Protein AF-K2BLC8-F1 (afdb_monomer_lite)

Structure (mmCIF, N/CA/C/O backbone):
data_AF-K2BLC8-F1
#
_entry.id   AF-K2BLC8-F1
#
loop_
_atom_site.group_PDB
_atom_site.id
_atom_site.type_symbol
_atom_site.label_atom_id
_atom_site.label_alt_id
_atom_site.label_comp_id
_atom_site.label_asym_id
_atom_site.label_entity_id
_atom_site.label_seq_id
_atom_site.pdbx_PDB_ins_code
_atom_site.Cartn_x
_atom_site.Cartn_y
_atom_site.Cartn_z
_atom_site.occupancy
_atom_site.B_iso_or_equiv
_atom_site.auth_seq_id
_atom_site.auth_comp_id
_atom_site.auth_asym_id
_atom_site.auth_atom_id
_atom_site.pdbx_PDB_model_num
ATOM 1 N N . MET A 1 1 ? -32.288 -8.457 49.118 1.00 50.56 1 MET A N 1
ATOM 2 C CA . MET A 1 1 ? -31.102 -7.700 48.642 1.00 50.56 1 MET A CA 1
ATOM 3 C C . MET A 1 1 ? -30.367 -8.366 47.473 1.00 50.56 1 MET A C 1
ATOM 5 O O . MET A 1 1 ? -30.021 -7.652 46.544 1.00 50.56 1 MET A O 1
ATOM 9 N N . ALA A 1 2 ? -30.181 -9.694 47.441 1.00 51.19 2 ALA A N 1
ATOM 10 C CA . ALA A 1 2 ? -29.436 -10.373 46.364 1.00 51.19 2 ALA A CA 1
ATOM 11 C C . ALA A 1 2 ? -30.032 -10.215 44.942 1.00 51.19 2 ALA A C 1
ATOM 13 O O . ALA A 1 2 ? -29.288 -10.043 43.982 1.00 51.19 2 ALA A O 1
ATOM 14 N N . VAL A 1 3 ? -31.364 -10.201 44.799 1.00 51.59 3 VAL A N 1
ATOM 15 C CA . VAL A 1 3 ? -32.044 -10.109 43.487 1.00 51.59 3 VAL A CA 1
ATOM 16 C C . VAL A 1 3 ? -31.802 -8.761 42.790 1.00 51.59 3 VAL A C 1
ATOM 18 O O . VAL A 1 3 ? -31.599 -8.720 41.580 1.00 51.59 3 VAL A O 1
ATOM 21 N N . ILE A 1 4 ? -31.747 -7.665 43.553 1.00 53.56 4 ILE A N 1
ATOM 22 C CA . ILE A 1 4 ? -31.556 -6.300 43.027 1.00 53.56 4 ILE A CA 1
ATOM 23 C C . ILE A 1 4 ? -30.129 -6.125 42.482 1.00 53.56 4 ILE A C 1
ATOM 25 O O . ILE A 1 4 ? -29.936 -5.552 41.412 1.00 53.56 4 ILE A O 1
ATOM 29 N N . ILE A 1 5 ? -29.135 -6.697 43.170 1.00 57.09 5 ILE A N 1
ATOM 30 C CA . ILE A 1 5 ? -27.721 -6.657 42.763 1.00 57.09 5 ILE A CA 1
ATOM 31 C C . ILE A 1 5 ? -27.512 -7.425 41.451 1.00 57.09 5 ILE A C 1
ATOM 33 O O . ILE A 1 5 ? -26.817 -6.942 40.559 1.00 57.09 5 ILE A O 1
ATOM 37 N N . VAL A 1 6 ? -28.149 -8.593 41.297 1.00 56.72 6 VAL A N 1
ATOM 38 C CA . VAL A 1 6 ? -28.083 -9.391 40.060 1.00 56.72 6 VAL A CA 1
ATOM 39 C C . VAL A 1 6 ? -28.728 -8.646 38.886 1.00 56.72 6 VAL A C 1
ATOM 41 O O . VAL A 1 6 ? -28.171 -8.632 37.788 1.00 56.72 6 VAL A O 1
ATOM 44 N N . PHE A 1 7 ? -29.859 -7.974 39.121 1.00 53.34 7 PHE A N 1
ATOM 45 C CA . PHE A 1 7 ? -30.555 -7.198 38.093 1.00 53.34 7 PHE A CA 1
ATOM 46 C C . PHE A 1 7 ? -29.733 -5.986 37.621 1.00 53.34 7 PHE A C 1
ATOM 48 O O . PHE A 1 7 ? -29.580 -5.775 36.419 1.00 53.34 7 PHE A O 1
ATOM 55 N N . MET A 1 8 ? -29.117 -5.239 38.547 1.00 56.62 8 MET A N 1
ATOM 56 C CA . MET A 1 8 ? -28.229 -4.117 38.205 1.00 56.62 8 MET A CA 1
ATOM 57 C C . MET A 1 8 ? -26.997 -4.575 37.416 1.00 56.62 8 MET A C 1
ATOM 59 O O . MET A 1 8 ? -26.631 -3.944 36.426 1.00 56.62 8 MET A O 1
ATOM 63 N N . LYS A 1 9 ? -26.387 -5.705 37.794 1.00 57.00 9 LYS A N 1
ATOM 64 C CA . LYS A 1 9 ? -25.204 -6.250 37.107 1.00 57.00 9 LYS A CA 1
ATOM 65 C C . LYS A 1 9 ? -25.511 -6.689 35.669 1.00 57.00 9 LYS A C 1
ATOM 67 O O . LYS A 1 9 ? -24.693 -6.484 34.775 1.00 57.00 9 LYS A O 1
ATOM 72 N N . LYS A 1 10 ? -26.706 -7.245 35.432 1.00 62.06 10 LYS A N 1
ATOM 73 C CA . LYS A 1 10 ? -27.176 -7.645 34.095 1.00 62.06 10 LYS A CA 1
ATOM 74 C C . LYS A 1 10 ? -27.385 -6.436 33.176 1.00 62.06 10 LYS A C 1
ATOM 76 O O . LYS A 1 10 ? -26.993 -6.483 32.013 1.00 62.06 10 LYS A O 1
ATOM 81 N N . ASN A 1 11 ? -27.927 -5.346 33.717 1.00 66.12 11 ASN A N 1
ATOM 82 C CA . ASN A 1 11 ? -28.142 -4.108 32.967 1.00 66.12 11 ASN A CA 1
ATOM 83 C C . ASN A 1 11 ? -26.820 -3.403 32.634 1.00 66.12 11 ASN A C 1
ATOM 85 O O . ASN A 1 11 ? -26.654 -2.924 31.518 1.00 66.12 11 ASN A O 1
ATOM 89 N N . ILE A 1 12 ? -25.850 -3.408 33.556 1.00 73.44 12 ILE A N 1
ATOM 90 C CA . ILE A 1 12 ? -24.508 -2.855 33.309 1.00 73.44 12 ILE A CA 1
ATOM 91 C C . ILE A 1 12 ? -23.800 -3.618 32.180 1.00 73.44 12 ILE A C 1
ATOM 93 O O . ILE A 1 12 ? -23.271 -2.993 31.264 1.00 73.44 12 ILE A O 1
ATOM 97 N N . ASN A 1 13 ? -23.849 -4.954 32.188 1.00 72.44 13 ASN A N 1
ATOM 98 C CA . ASN A 1 13 ? -23.260 -5.751 31.107 1.00 72.44 13 ASN A CA 1
ATOM 99 C C . ASN A 1 13 ? -23.923 -5.472 29.752 1.00 72.44 13 ASN A C 1
ATOM 101 O O . ASN A 1 13 ? -23.222 -5.335 28.755 1.00 72.44 13 ASN A O 1
ATOM 105 N N . ALA A 1 14 ? -25.253 -5.341 29.708 1.00 74.31 14 ALA A N 1
ATOM 106 C CA . ALA A 1 14 ? -25.961 -5.016 28.472 1.00 74.31 14 ALA A CA 1
ATOM 107 C C . ALA A 1 14 ? -25.546 -3.643 27.913 1.00 74.31 14 ALA A C 1
ATOM 109 O O . ALA A 1 14 ? -25.296 -3.521 26.716 1.00 74.31 14 ALA A O 1
ATOM 110 N N . VAL A 1 15 ? -25.398 -2.632 28.777 1.00 78.12 15 VAL A N 1
ATOM 111 C CA . VAL A 1 15 ? -24.944 -1.289 28.377 1.00 78.12 15 VAL A CA 1
ATOM 112 C C . VAL A 1 15 ? -23.512 -1.322 27.839 1.00 78.12 15 VAL A C 1
ATOM 114 O O . VAL A 1 15 ? -23.245 -0.716 26.805 1.00 78.12 15 VAL A O 1
ATOM 117 N N . ILE A 1 16 ? -22.606 -2.072 28.475 1.00 79.31 16 ILE A N 1
ATOM 118 C CA . ILE A 1 16 ? -21.221 -2.230 27.999 1.00 79.31 16 ILE A CA 1
ATOM 119 C C . ILE A 1 16 ? -21.191 -2.917 26.630 1.00 79.31 16 ILE A C 1
ATOM 121 O O . ILE A 1 16 ? -20.479 -2.459 25.739 1.00 79.31 16 ILE A O 1
ATOM 125 N N . CYS A 1 17 ? -21.986 -3.971 26.426 1.00 77.62 17 CYS A N 1
ATOM 126 C CA . CYS A 1 17 ? -22.070 -4.650 25.133 1.00 77.62 17 CYS A CA 1
ATOM 127 C C . CYS A 1 17 ? -22.584 -3.718 24.027 1.00 77.62 17 CYS A C 1
ATOM 129 O O . CYS A 1 17 ? -22.014 -3.697 22.940 1.00 77.62 17 CYS A O 1
ATOM 131 N N . VAL A 1 18 ? -23.620 -2.920 24.301 1.00 76.25 18 VAL A N 1
ATOM 132 C CA . VAL A 1 18 ? -24.163 -1.953 23.332 1.00 76.25 18 VAL A CA 1
ATOM 133 C C . VAL A 1 18 ? -23.142 -0.861 23.010 1.00 76.25 18 VAL A C 1
ATOM 135 O O . VAL A 1 18 ? -22.945 -0.534 21.841 1.00 76.25 18 VAL A O 1
ATOM 138 N N . LEU A 1 19 ? -22.436 -0.344 24.020 1.00 77.94 19 LEU A N 1
ATOM 139 C CA . LEU A 1 19 ? -21.371 0.642 23.827 1.00 77.94 19 LEU A CA 1
ATOM 140 C C . LEU A 1 19 ? -20.230 0.072 22.969 1.00 77.94 19 LEU A C 1
ATOM 142 O O . LEU A 1 19 ? -19.727 0.745 22.074 1.00 77.94 19 LEU A O 1
ATOM 146 N N . PHE A 1 20 ? -19.859 -1.189 23.198 1.00 74.00 20 PHE A N 1
ATOM 147 C CA . PHE A 1 20 ? -18.826 -1.879 22.429 1.00 74.00 20 PHE A CA 1
ATOM 148 C C . PHE A 1 20 ? -19.239 -2.085 20.963 1.00 74.00 20 PHE A C 1
ATOM 150 O O . PHE A 1 20 ? -18.451 -1.823 20.058 1.00 74.00 20 PHE A O 1
ATOM 157 N N . PHE A 1 21 ? -20.494 -2.468 20.708 1.00 72.25 21 PHE A N 1
ATOM 158 C CA . PHE A 1 21 ? -21.033 -2.583 19.348 1.00 72.25 21 PHE A CA 1
ATOM 159 C C . PHE A 1 21 ? -21.059 -1.242 18.601 1.00 72.25 21 PHE A C 1
ATOM 161 O O . PHE A 1 21 ? -20.725 -1.199 17.417 1.00 72.25 21 PHE A O 1
ATOM 168 N N . LEU A 1 22 ? -21.397 -0.147 19.289 1.00 65.94 22 LEU A N 1
ATOM 169 C CA . LEU A 1 22 ? -21.373 1.202 18.713 1.00 65.94 22 LEU A CA 1
ATOM 170 C C . LEU A 1 22 ? -19.952 1.644 18.332 1.00 65.94 22 LEU A C 1
ATOM 172 O O . LEU A 1 22 ? -19.756 2.231 17.268 1.00 65.94 22 LEU A O 1
ATOM 176 N N . LEU A 1 23 ? -18.951 1.316 19.155 1.00 65.75 23 LEU A N 1
ATOM 177 C CA . LEU A 1 23 ? -17.544 1.605 18.853 1.00 65.75 23 LEU A CA 1
ATOM 178 C C . LEU A 1 23 ? -17.037 0.818 17.634 1.00 65.75 23 LEU A C 1
ATOM 180 O O . LEU A 1 23 ? -16.306 1.370 16.813 1.00 65.75 23 LEU A O 1
ATOM 184 N N . ILE A 1 24 ? -17.457 -0.441 17.472 1.00 64.00 24 ILE A N 1
ATOM 185 C CA . ILE A 1 24 ? -17.098 -1.251 16.298 1.00 64.00 24 ILE A CA 1
ATOM 186 C C . ILE A 1 24 ? -17.731 -0.677 15.025 1.00 64.00 24 ILE A C 1
ATOM 188 O O . ILE A 1 24 ? -17.046 -0.543 14.012 1.00 64.00 24 ILE A O 1
ATOM 192 N N . GLN A 1 25 ? -19.011 -0.292 15.061 1.00 59.44 25 GLN A N 1
ATOM 193 C CA . GLN A 1 25 ? -19.678 0.292 13.891 1.00 59.44 25 GLN A CA 1
ATOM 194 C C . GLN A 1 25 ? -19.035 1.612 13.448 1.00 59.44 25 GLN A C 1
ATOM 196 O O . GLN A 1 25 ? -18.875 1.829 12.248 1.00 59.44 25 GLN A O 1
ATOM 201 N N . ALA A 1 26 ? -18.606 2.455 14.392 1.00 58.06 26 ALA 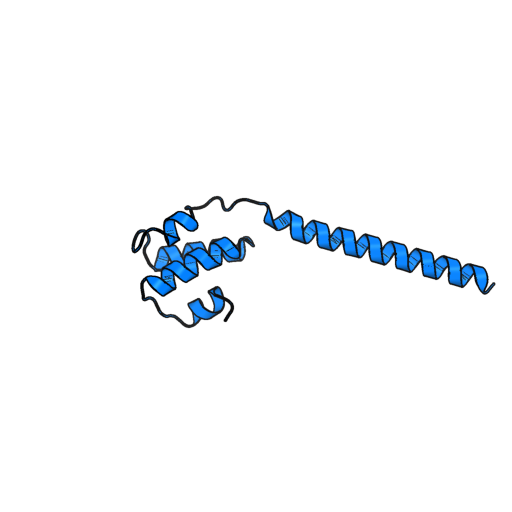A N 1
ATOM 202 C CA . ALA A 1 26 ? -17.876 3.683 14.080 1.00 58.06 26 ALA A CA 1
ATOM 203 C C . ALA A 1 26 ? -16.525 3.406 13.390 1.00 58.06 26 ALA A C 1
ATOM 205 O O . ALA A 1 26 ? -16.142 4.137 12.478 1.00 58.06 26 ALA A O 1
ATOM 206 N N . GLY A 1 27 ? -15.831 2.327 13.773 1.00 57.00 27 GLY A N 1
ATOM 207 C CA . GLY A 1 27 ? -14.584 1.904 13.128 1.00 57.00 27 GLY A CA 1
ATOM 208 C C . GLY A 1 27 ? -14.773 1.404 11.692 1.00 57.00 27 GLY A C 1
ATOM 209 O O . GLY A 1 27 ? -13.946 1.695 10.832 1.00 57.00 27 GLY A O 1
ATOM 210 N N . VAL A 1 28 ? -15.876 0.705 11.408 1.00 55.28 28 VAL A N 1
ATOM 211 C CA . VAL A 1 28 ? -16.179 0.196 10.056 1.00 55.28 28 VAL A CA 1
ATOM 212 C C . VAL A 1 28 ? -16.629 1.324 9.119 1.00 55.28 28 VAL A C 1
ATOM 214 O O . VAL A 1 28 ? -16.243 1.349 7.953 1.00 55.28 28 VAL A O 1
ATOM 217 N N . PHE A 1 29 ? -17.394 2.301 9.616 1.00 50.44 29 PHE A N 1
ATOM 218 C CA . PHE A 1 29 ? -17.885 3.413 8.789 1.00 50.44 29 PHE A CA 1
ATOM 219 C C . PHE A 1 29 ? -16.790 4.411 8.379 1.00 50.44 29 PHE A C 1
ATOM 221 O O . PHE A 1 29 ? -16.925 5.091 7.367 1.00 50.44 29 PHE A O 1
ATOM 228 N N . ALA A 1 30 ? -15.676 4.483 9.114 1.00 51.19 30 ALA A N 1
ATOM 229 C CA . ALA A 1 30 ? -14.543 5.334 8.749 1.00 51.19 30 ALA A CA 1
ATOM 230 C C . ALA A 1 30 ? -13.822 4.878 7.461 1.00 51.19 30 ALA A C 1
ATOM 232 O O . ALA A 1 30 ? -13.060 5.652 6.887 1.00 51.19 30 ALA A O 1
ATOM 233 N N . GLN A 1 31 ? -14.078 3.655 6.978 1.00 52.59 31 GLN A N 1
ATOM 234 C CA . GLN A 1 31 ? -13.460 3.115 5.761 1.00 52.59 31 GLN A CA 1
ATOM 235 C C . GLN A 1 31 ? -14.204 3.477 4.467 1.00 52.59 31 GLN A C 1
ATOM 237 O O . GLN A 1 31 ? -13.749 3.113 3.389 1.00 52.59 31 GLN A O 1
ATOM 242 N N . THR A 1 32 ? -15.343 4.177 4.535 1.00 53.38 32 THR A N 1
ATOM 243 C CA . THR A 1 32 ? -16.147 4.499 3.339 1.00 53.38 32 THR A CA 1
ATOM 244 C C . THR A 1 32 ? -15.806 5.849 2.707 1.00 53.38 32 THR A C 1
ATOM 246 O O . THR A 1 32 ? -16.483 6.272 1.769 1.00 53.38 32 THR A O 1
ATOM 249 N N . GLY A 1 33 ? -14.789 6.557 3.208 1.00 56.66 33 GLY A N 1
ATOM 250 C CA . GLY A 1 33 ? -14.186 7.647 2.445 1.00 56.66 33 GLY A CA 1
ATOM 251 C C . GLY A 1 33 ? -13.548 7.056 1.189 1.00 56.66 33 GLY A C 1
ATOM 252 O O . GLY A 1 33 ? -12.826 6.077 1.265 1.00 56.66 33 GLY A O 1
ATOM 253 N N . GLY A 1 34 ? -13.854 7.564 0.003 1.00 65.12 34 GLY A N 1
ATOM 254 C CA . GLY A 1 34 ? -13.115 7.139 -1.184 1.00 65.12 34 GLY A CA 1
ATOM 255 C C . GLY A 1 34 ? -11.713 7.744 -1.157 1.00 65.12 34 GLY A C 1
ATOM 256 O O . GLY A 1 34 ? -11.548 8.911 -0.791 1.00 65.12 34 GLY A O 1
ATOM 257 N N . TRP A 1 35 ? -10.701 6.994 -1.591 1.00 77.50 35 TRP A N 1
ATOM 258 C CA . TRP A 1 35 ? -9.411 7.58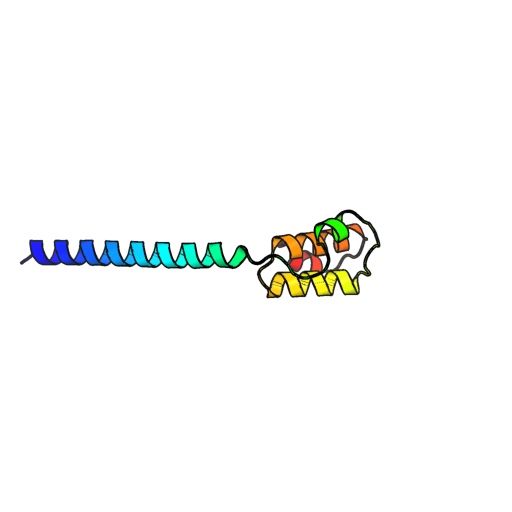6 -1.941 1.00 77.50 35 TRP A CA 1
ATOM 259 C C . TRP A 1 35 ? -9.608 8.696 -2.991 1.00 77.50 35 TRP A C 1
ATOM 261 O O . TRP A 1 35 ? -10.176 8.464 -4.055 1.00 77.50 35 TRP A O 1
ATOM 271 N N . SER A 1 36 ? -9.144 9.910 -2.682 1.00 73.56 36 SER A N 1
ATOM 272 C CA . SER A 1 36 ? -9.303 11.108 -3.533 1.00 73.56 36 SER A CA 1
ATOM 273 C C . SER A 1 36 ? -8.137 11.314 -4.520 1.00 73.56 36 SER A C 1
ATOM 275 O O . SER A 1 36 ? -8.152 12.222 -5.349 1.00 73.56 36 SER A O 1
ATOM 277 N N . GLY A 1 37 ? -7.086 10.494 -4.422 1.00 73.94 37 GLY A N 1
ATOM 278 C CA . GLY A 1 37 ? -5.904 10.586 -5.278 1.00 73.94 37 GLY A CA 1
ATOM 279 C C . GLY A 1 37 ? -6.028 9.802 -6.595 1.00 73.94 37 GLY A C 1
ATOM 280 O O . GLY A 1 37 ? -7.113 9.350 -6.962 1.00 73.94 37 GLY A O 1
ATOM 281 N N . PRO A 1 38 ? -4.905 9.598 -7.312 1.00 79.44 38 PRO A N 1
ATOM 282 C CA . PRO A 1 38 ? -4.864 8.819 -8.551 1.00 79.44 38 PRO A CA 1
ATOM 283 C C . PRO A 1 38 ? -5.454 7.421 -8.367 1.00 79.44 38 PRO A C 1
ATOM 285 O O . PRO A 1 38 ? -5.273 6.823 -7.308 1.00 79.44 38 PRO A O 1
ATOM 288 N N . SER A 1 39 ? -6.134 6.895 -9.387 1.00 87.31 39 SER A N 1
ATOM 289 C CA . SER A 1 39 ? -6.814 5.598 -9.307 1.00 87.31 39 SER A CA 1
ATOM 290 C C . SER A 1 39 ? -5.820 4.471 -8.967 1.00 87.31 39 SER A C 1
ATOM 292 O O . SER A 1 39 ? -4.951 4.159 -9.785 1.00 87.31 39 SER A O 1
ATOM 294 N N . PRO A 1 40 ? -5.946 3.809 -7.798 1.00 86.06 40 PRO A N 1
ATOM 295 C CA . PRO A 1 40 ? -5.058 2.713 -7.400 1.00 86.06 40 PRO A CA 1
ATOM 296 C C . PRO A 1 40 ? -5.165 1.518 -8.342 1.00 86.06 40 PRO A C 1
ATOM 298 O O . PRO A 1 40 ? -4.180 0.837 -8.622 1.00 86.06 40 PRO A O 1
ATOM 301 N N . LYS A 1 41 ? -6.368 1.295 -8.879 1.00 88.31 41 LYS A N 1
ATOM 302 C CA . LYS A 1 41 ? -6.635 0.243 -9.856 1.00 88.31 41 LYS A CA 1
ATOM 303 C C . LYS A 1 41 ? -5.952 0.534 -11.190 1.00 88.31 41 LYS A C 1
ATOM 305 O O . LYS A 1 41 ? -5.302 -0.342 -11.743 1.00 88.31 41 LYS A O 1
ATOM 310 N N . GLU A 1 42 ? -6.030 1.773 -11.671 1.00 88.31 42 GLU A N 1
ATOM 311 C CA . GLU A 1 42 ? -5.337 2.172 -12.899 1.00 88.31 42 GLU A CA 1
ATOM 312 C C . GLU A 1 42 ? -3.818 2.090 -12.742 1.00 88.31 42 GLU A C 1
ATOM 314 O O . GLU A 1 42 ? -3.133 1.586 -13.632 1.00 88.31 42 GLU A O 1
ATOM 319 N N . ALA A 1 43 ? -3.307 2.544 -11.594 1.00 85.44 43 ALA A N 1
ATOM 320 C CA . ALA A 1 43 ? -1.898 2.436 -11.261 1.00 85.44 43 ALA A CA 1
ATOM 321 C C . ALA A 1 43 ? -1.441 0.976 -11.241 1.00 85.44 43 ALA A C 1
ATOM 323 O O . ALA A 1 43 ? -0.335 0.704 -11.677 1.00 85.44 43 ALA A O 1
ATOM 324 N N . PHE A 1 44 ? -2.269 0.038 -10.777 1.00 88.00 44 PHE A N 1
ATOM 325 C CA . PHE A 1 44 ? -1.953 -1.389 -10.793 1.00 88.00 44 PHE A CA 1
ATOM 326 C C . PHE A 1 44 ? -1.992 -1.995 -12.206 1.00 88.00 44 PHE A C 1
ATOM 328 O O . PHE A 1 44 ? -1.029 -2.653 -12.619 1.00 88.00 44 PHE A O 1
ATOM 335 N N . ASP A 1 45 ? -3.075 -1.734 -12.944 1.00 87.88 45 ASP A N 1
ATOM 336 C CA . ASP A 1 45 ? -3.351 -2.307 -14.266 1.00 87.88 45 ASP A CA 1
ATOM 337 C C . ASP A 1 45 ? -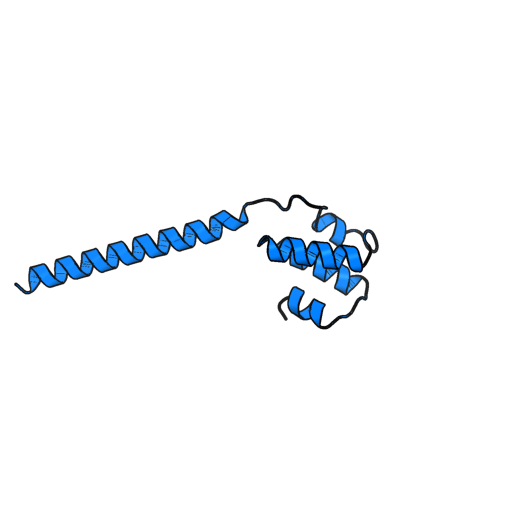2.332 -1.852 -15.325 1.00 87.88 45 ASP A C 1
ATOM 339 O O . ASP A 1 45 ? -1.996 -2.612 -16.236 1.00 87.88 45 ASP A O 1
ATOM 343 N N . LYS A 1 46 ? -1.819 -0.619 -15.217 1.00 86.12 46 LYS A N 1
ATOM 344 C CA . LYS A 1 46 ? -0.875 -0.047 -16.184 1.00 86.12 46 LYS A CA 1
ATOM 345 C C . LYS A 1 46 ? 0.566 -0.105 -15.663 1.00 86.12 46 LYS A C 1
ATOM 347 O O . LYS A 1 46 ? 0.936 0.681 -14.788 1.00 86.12 46 LYS A O 1
ATOM 352 N N . PRO A 1 47 ? 1.423 -0.980 -16.220 1.00 82.12 47 PRO A N 1
ATOM 353 C CA . PRO A 1 47 ? 2.827 -1.026 -15.837 1.00 82.12 47 PRO A CA 1
ATOM 354 C C . PRO A 1 47 ? 3.563 0.266 -16.189 1.00 82.12 47 PRO A C 1
ATOM 356 O O . PRO A 1 47 ? 3.308 0.851 -17.239 1.00 82.12 47 PRO A O 1
ATOM 359 N N . ASN A 1 48 ? 4.497 0.689 -15.330 1.00 81.56 48 ASN A N 1
ATOM 360 C CA . ASN A 1 48 ? 5.323 1.890 -15.518 1.00 81.56 48 ASN A CA 1
ATOM 361 C C . ASN A 1 48 ? 4.550 3.209 -15.733 1.00 81.56 48 ASN A C 1
ATOM 363 O O . ASN A 1 48 ? 5.128 4.177 -16.224 1.00 81.56 48 ASN A O 1
ATOM 367 N N . LEU A 1 49 ? 3.260 3.277 -15.376 1.00 87.50 49 LEU A N 1
ATOM 368 C CA . LEU A 1 49 ? 2.479 4.518 -15.466 1.00 87.50 49 LEU A CA 1
ATOM 369 C C . LEU A 1 49 ? 3.010 5.595 -14.511 1.00 87.50 49 LEU A C 1
ATOM 371 O O . LEU A 1 49 ? 3.032 6.778 -14.840 1.00 87.50 49 LEU A O 1
ATOM 375 N N . HIS A 1 50 ? 3.429 5.161 -13.326 1.00 87.75 50 HIS A N 1
ATOM 376 C CA . HIS A 1 50 ? 3.968 6.005 -12.273 1.00 87.75 50 HIS A CA 1
ATOM 377 C C . HIS A 1 50 ? 5.378 5.556 -11.927 1.00 87.75 50 HIS A C 1
ATOM 379 O O . HIS A 1 50 ? 5.708 4.370 -11.974 1.00 87.75 50 HIS A O 1
ATOM 385 N N . THR A 1 51 ? 6.214 6.507 -11.531 1.00 89.31 51 THR A N 1
ATOM 386 C CA . THR A 1 51 ? 7.548 6.188 -11.035 1.00 89.31 51 THR A CA 1
ATOM 387 C C . THR A 1 51 ? 7.463 5.479 -9.685 1.00 89.31 51 THR A C 1
ATOM 389 O O . THR A 1 51 ? 6.532 5.670 -8.900 1.00 89.31 51 THR A O 1
ATOM 392 N N . ALA A 1 52 ? 8.499 4.712 -9.346 1.00 86.88 52 ALA A N 1
ATOM 393 C CA . ALA A 1 52 ? 8.574 4.031 -8.058 1.00 86.88 52 ALA A CA 1
ATOM 394 C C . ALA A 1 52 ? 8.423 4.972 -6.848 1.00 86.88 52 ALA A C 1
ATOM 396 O O . ALA A 1 52 ? 7.803 4.621 -5.844 1.00 86.88 52 ALA A O 1
ATOM 397 N N . LYS A 1 53 ? 8.972 6.189 -6.954 1.00 88.75 53 LYS A N 1
ATOM 398 C CA . LYS A 1 53 ? 8.863 7.224 -5.921 1.00 88.75 53 LYS A CA 1
ATOM 399 C C . LYS A 1 53 ? 7.415 7.680 -5.738 1.00 88.75 53 LYS A C 1
ATOM 401 O O . LYS A 1 53 ? 6.979 7.878 -4.606 1.00 88.75 53 LYS A O 1
ATOM 406 N N . GLU A 1 54 ? 6.676 7.840 -6.831 1.00 89.75 54 GLU A N 1
ATOM 407 C CA . GLU A 1 54 ? 5.264 8.223 -6.794 1.00 89.75 54 GLU A CA 1
ATOM 408 C C . GLU A 1 54 ? 4.398 7.106 -6.224 1.00 89.75 54 GLU A C 1
ATOM 410 O O . GLU A 1 54 ? 3.591 7.376 -5.340 1.00 89.75 54 GLU A O 1
ATOM 415 N N . LEU A 1 55 ? 4.612 5.860 -6.655 1.00 89.12 55 LEU A N 1
ATOM 416 C CA . LEU A 1 55 ? 3.910 4.694 -6.112 1.00 89.12 55 LEU A CA 1
ATOM 417 C C . LEU A 1 55 ? 4.130 4.563 -4.602 1.00 89.12 55 LEU A C 1
ATOM 419 O O . LEU A 1 55 ? 3.175 4.370 -3.855 1.00 89.12 55 LEU A O 1
ATOM 423 N N . TYR A 1 56 ? 5.366 4.747 -4.133 1.00 88.88 56 TYR A N 1
ATOM 424 C CA . TYR A 1 56 ? 5.675 4.714 -2.704 1.00 88.88 56 TYR A CA 1
ATOM 425 C C . TYR A 1 56 ? 4.995 5.852 -1.931 1.00 88.88 56 TYR A C 1
ATOM 427 O O . TYR A 1 56 ? 4.451 5.631 -0.847 1.00 88.88 56 TYR A O 1
ATOM 435 N N . ARG A 1 57 ? 4.999 7.071 -2.488 1.00 91.00 57 ARG A N 1
ATOM 436 C CA . ARG A 1 57 ? 4.308 8.226 -1.899 1.00 91.00 57 ARG A CA 1
ATOM 437 C C . ARG A 1 57 ? 2.806 7.958 -1.775 1.00 91.00 57 ARG A C 1
ATOM 439 O O . ARG A 1 57 ? 2.262 8.119 -0.688 1.00 91.00 57 ARG A O 1
ATOM 446 N N . MET A 1 58 ? 2.163 7.500 -2.850 1.00 90.94 58 MET A N 1
ATOM 447 C CA . MET A 1 58 ? 0.727 7.198 -2.871 1.00 90.94 58 MET A CA 1
ATOM 448 C C . MET A 1 58 ? 0.370 6.058 -1.914 1.00 90.94 58 MET A C 1
ATOM 450 O O . MET A 1 58 ? -0.586 6.185 -1.156 1.00 90.94 58 MET A O 1
ATOM 454 N N . ALA A 1 59 ? 1.177 4.993 -1.865 1.00 89.25 59 ALA A N 1
ATOM 455 C CA . ALA A 1 59 ? 0.986 3.900 -0.914 1.00 89.2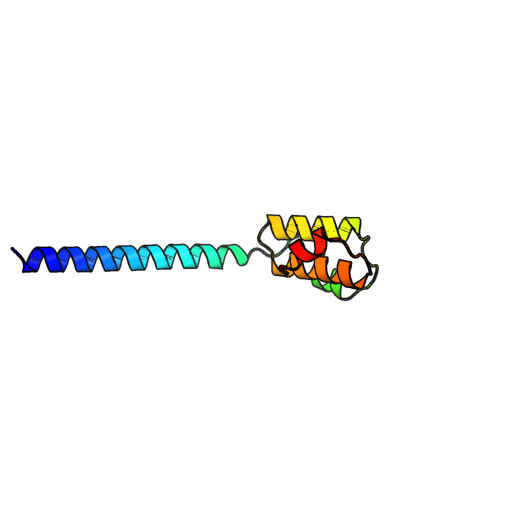5 59 ALA A CA 1
ATOM 456 C C . ALA A 1 59 ? 1.035 4.395 0.543 1.00 89.25 59 ALA A C 1
ATOM 458 O O . ALA A 1 59 ? 0.2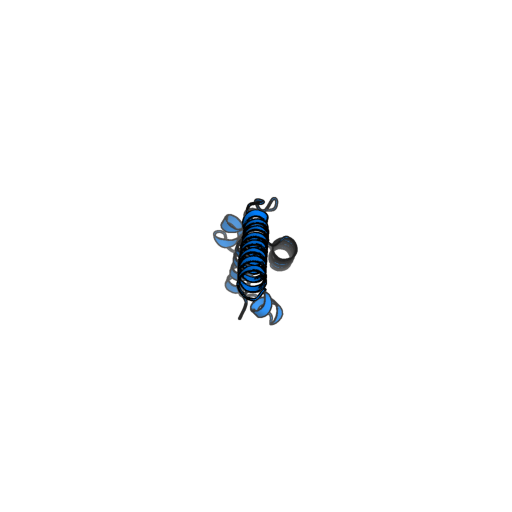01 4.015 1.361 1.00 89.25 59 ALA A O 1
ATOM 459 N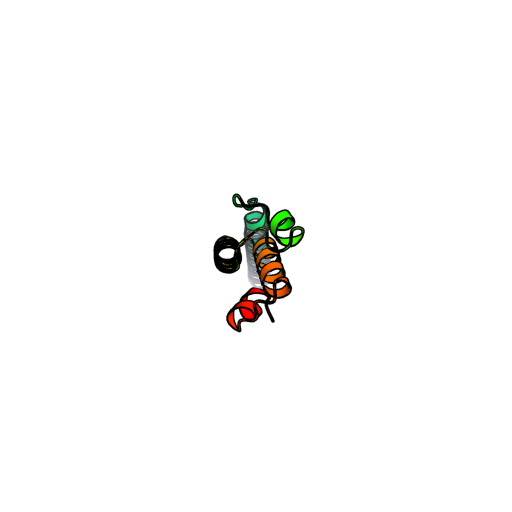 N . ARG A 1 60 ? 1.982 5.286 0.871 1.00 88.62 60 ARG A N 1
ATOM 460 C CA . ARG A 1 60 ? 2.109 5.880 2.212 1.00 88.62 60 ARG A CA 1
ATOM 461 C C . ARG A 1 60 ? 0.956 6.817 2.555 1.00 88.62 60 ARG A C 1
ATOM 463 O O . ARG A 1 60 ? 0.486 6.785 3.686 1.00 88.62 60 ARG A O 1
ATOM 470 N N . GLU A 1 61 ? 0.510 7.636 1.609 1.00 89.62 61 GLU A N 1
ATOM 471 C CA . GLU A 1 61 ? -0.620 8.553 1.796 1.00 89.62 61 GLU A CA 1
ATOM 472 C C . GLU A 1 61 ? -1.940 7.799 1.986 1.00 89.62 61 GLU A C 1
ATOM 474 O O . GLU A 1 61 ? -2.707 8.128 2.892 1.00 89.62 61 GLU A O 1
ATOM 479 N N . ALA A 1 62 ? -2.171 6.751 1.191 1.00 88.25 62 ALA A N 1
ATOM 480 C CA . ALA A 1 62 ? -3.321 5.866 1.332 1.00 88.25 62 ALA A CA 1
ATOM 481 C C . ALA A 1 62 ? -3.295 5.144 2.687 1.00 88.25 62 ALA A C 1
ATOM 483 O O . ALA A 1 62 ? -4.277 5.181 3.427 1.00 88.25 62 ALA A O 1
ATOM 484 N N . MET A 1 63 ? -2.137 4.605 3.085 1.00 87.69 63 MET A N 1
ATOM 485 C CA . MET A 1 63 ? -1.962 3.951 4.384 1.00 87.69 63 MET A CA 1
ATOM 486 C C . MET A 1 63 ? -2.204 4.911 5.557 1.00 87.69 63 MET A C 1
ATOM 488 O O . MET A 1 63 ? -2.895 4.553 6.508 1.00 87.69 63 MET A O 1
ATOM 492 N N . ALA A 1 64 ? -1.675 6.138 5.489 1.00 85.25 64 ALA A N 1
ATOM 493 C CA . ALA A 1 64 ? -1.864 7.157 6.525 1.00 85.25 64 ALA A CA 1
ATOM 494 C C . ALA A 1 64 ? -3.325 7.618 6.643 1.00 85.25 64 ALA A C 1
ATOM 496 O O . ALA A 1 64 ? -3.755 8.034 7.715 1.00 85.25 64 ALA A O 1
ATOM 497 N N . SER A 1 65 ? -4.078 7.520 5.550 1.00 84.44 65 SER A N 1
ATOM 498 C CA . SER A 1 65 ? -5.492 7.889 5.481 1.00 84.44 65 SER A CA 1
ATOM 499 C C . SER A 1 65 ? -6.436 6.723 5.815 1.00 84.44 65 SER A C 1
ATOM 501 O O . SER A 1 65 ? -7.647 6.897 5.767 1.00 84.44 65 SER A O 1
ATOM 503 N N . GLY A 1 66 ? -5.908 5.538 6.156 1.00 81.88 66 GLY A N 1
ATOM 504 C CA . GLY A 1 66 ? -6.699 4.342 6.485 1.00 81.88 66 GLY A CA 1
ATOM 505 C C . GLY A 1 66 ? -7.219 3.553 5.275 1.00 81.88 66 GLY A C 1
ATOM 506 O O . GLY A 1 66 ? -7.921 2.557 5.452 1.00 81.88 66 GLY A O 1
ATOM 507 N N . TYR A 1 67 ? -6.826 3.947 4.063 1.00 86.50 67 TYR A N 1
ATOM 508 C CA . TYR A 1 67 ? -7.145 3.302 2.786 1.00 86.50 67 TYR A CA 1
ATOM 509 C C . TYR A 1 67 ? -6.160 2.167 2.503 1.00 86.50 67 TYR A C 1
ATOM 511 O O . TYR A 1 67 ? -5.233 2.277 1.696 1.00 86.50 67 TYR A O 1
ATOM 519 N N . LEU A 1 68 ? -6.286 1.092 3.282 1.00 85.50 68 LEU A N 1
ATOM 520 C CA . LEU A 1 68 ? -5.320 -0.007 3.282 1.00 85.50 68 LEU A CA 1
ATOM 521 C C . LEU A 1 68 ? -5.338 -0.813 1.977 1.00 85.50 68 LEU A C 1
ATOM 523 O O . LEU A 1 68 ? -4.284 -1.282 1.546 1.00 85.50 68 LEU A O 1
ATOM 527 N N . ASP A 1 69 ? -6.496 -0.963 1.338 1.00 86.88 69 ASP A N 1
ATOM 528 C CA . ASP A 1 69 ? -6.618 -1.729 0.094 1.00 86.88 69 ASP A CA 1
ATOM 529 C C . ASP A 1 69 ? -5.996 -0.971 -1.086 1.00 86.88 69 ASP A C 1
ATOM 531 O O . ASP A 1 69 ? -5.262 -1.540 -1.896 1.00 86.88 69 ASP A O 1
ATOM 535 N N . GLU A 1 70 ? -6.184 0.344 -1.124 1.00 89.25 70 GLU A N 1
ATOM 536 C CA . GLU A 1 70 ? -5.550 1.248 -2.075 1.00 89.25 70 GLU A CA 1
ATOM 537 C C . GLU A 1 70 ? -4.034 1.288 -1.869 1.00 89.25 70 GLU A C 1
ATOM 539 O O . GLU A 1 70 ? -3.270 1.164 -2.830 1.00 89.25 70 GLU A O 1
ATOM 544 N N . ALA A 1 71 ? -3.585 1.378 -0.613 1.00 88.56 71 ALA A N 1
ATOM 545 C CA . ALA A 1 71 ? -2.168 1.320 -0.267 1.00 88.56 71 ALA A CA 1
ATOM 546 C C . ALA A 1 71 ? -1.515 0.017 -0.750 1.00 88.56 71 ALA A C 1
ATOM 548 O O . ALA A 1 71 ? -0.421 0.043 -1.323 1.00 88.56 71 ALA A O 1
ATOM 549 N N . ARG A 1 72 ? -2.206 -1.117 -0.570 1.00 89.50 72 ARG A N 1
ATOM 550 C CA . ARG A 1 72 ? -1.756 -2.427 -1.052 1.00 89.50 72 ARG A CA 1
ATOM 551 C C . ARG A 1 72 ? -1.646 -2.466 -2.568 1.00 89.50 72 ARG A C 1
ATOM 553 O O . ARG A 1 72 ? -0.642 -2.964 -3.063 1.00 89.50 72 ARG A O 1
ATOM 560 N N . LEU A 1 73 ? -2.612 -1.926 -3.311 1.00 90.50 73 LEU A N 1
ATOM 561 C CA . LEU A 1 73 ? -2.549 -1.898 -4.778 1.00 90.50 73 LEU A CA 1
ATOM 562 C C . LEU A 1 73 ? -1.335 -1.112 -5.291 1.00 90.50 73 LEU A C 1
ATOM 564 O O . LEU A 1 73 ? -0.610 -1.603 -6.159 1.00 90.50 73 LEU A O 1
ATOM 568 N N . PHE A 1 74 ? -1.049 0.056 -4.708 1.00 89.75 74 PHE A N 1
ATOM 569 C CA . PHE A 1 74 ? 0.153 0.824 -5.049 1.00 89.75 74 PHE A CA 1
ATOM 570 C C . PHE A 1 74 ? 1.447 0.075 -4.697 1.00 89.75 74 PHE A C 1
ATOM 572 O O . PHE A 1 74 ? 2.391 0.061 -5.492 1.00 89.75 74 PHE A O 1
ATOM 579 N N . ALA A 1 75 ? 1.497 -0.578 -3.532 1.00 88.31 75 ALA A N 1
ATOM 580 C CA . ALA A 1 75 ? 2.648 -1.376 -3.113 1.00 88.31 75 ALA A CA 1
ATOM 581 C C . ALA A 1 75 ? 2.858 -2.613 -4.004 1.00 88.31 75 ALA A C 1
ATOM 583 O O . ALA A 1 75 ? 3.994 -2.941 -4.347 1.00 88.31 75 ALA A O 1
ATOM 584 N N . LEU A 1 76 ? 1.775 -3.268 -4.430 1.00 89.31 76 LEU A N 1
ATOM 585 C CA . LEU A 1 76 ? 1.815 -4.398 -5.355 1.00 89.31 76 LEU A CA 1
ATOM 586 C C . LEU A 1 76 ? 2.327 -3.968 -6.728 1.00 89.31 76 LEU A C 1
ATOM 588 O O . LEU A 1 76 ? 3.199 -4.638 -7.274 1.00 89.31 76 LEU A O 1
ATOM 592 N N . ARG A 1 77 ? 1.855 -2.837 -7.269 1.00 89.88 77 ARG A N 1
ATOM 593 C CA . ARG A 1 77 ? 2.400 -2.285 -8.520 1.00 89.88 77 ARG A CA 1
ATOM 594 C C . ARG A 1 77 ? 3.905 -2.066 -8.406 1.00 89.88 77 ARG A C 1
ATOM 596 O O . ARG A 1 77 ? 4.652 -2.543 -9.252 1.00 89.88 77 ARG A O 1
ATOM 603 N N . LEU A 1 78 ? 4.345 -1.427 -7.322 1.00 86.75 78 LEU A N 1
ATOM 604 C CA . LEU A 1 78 ? 5.759 -1.169 -7.053 1.00 86.75 78 LEU A CA 1
ATOM 605 C C . LEU A 1 78 ? 6.586 -2.467 -6.964 1.00 86.75 78 LEU A C 1
ATOM 607 O O . LEU A 1 78 ? 7.711 -2.514 -7.462 1.00 86.75 78 LEU A O 1
ATOM 611 N N . PHE A 1 79 ? 6.018 -3.532 -6.390 1.00 84.38 79 PHE A N 1
ATOM 612 C CA . PHE A 1 79 ? 6.640 -4.858 -6.344 1.00 84.38 79 PHE A CA 1
ATOM 613 C C . PHE A 1 79 ? 6.756 -5.485 -7.741 1.00 84.38 79 PHE A C 1
ATOM 615 O O . PHE A 1 79 ? 7.821 -5.985 -8.110 1.00 84.38 79 PHE A O 1
ATOM 622 N N . PHE A 1 80 ? 5.680 -5.436 -8.532 1.00 83.75 80 PHE A N 1
ATOM 623 C CA . PHE A 1 80 ? 5.638 -5.986 -9.891 1.00 83.75 80 PHE A CA 1
ATOM 624 C C . PHE A 1 80 ? 6.473 -5.190 -10.901 1.00 83.75 80 PHE A C 1
ATOM 626 O O . PHE A 1 80 ? 6.986 -5.784 -11.845 1.00 83.75 80 PHE A O 1
ATOM 633 N N . ASP A 1 81 ? 6.692 -3.892 -10.679 1.00 81.31 81 ASP A N 1
ATOM 634 C CA . ASP A 1 81 ? 7.676 -3.079 -11.414 1.00 81.31 81 ASP A CA 1
ATOM 635 C C . ASP A 1 81 ? 9.134 -3.489 -11.123 1.00 81.31 81 ASP A C 1
ATOM 637 O O . ASP A 1 81 ? 10.072 -2.924 -11.680 1.00 81.31 81 ASP A O 1
ATOM 641 N N . GLY A 1 82 ? 9.353 -4.489 -10.262 1.00 73.06 82 GLY A N 1
ATOM 642 C CA . GLY A 1 82 ? 10.674 -5.031 -9.958 1.00 73.06 82 GLY A CA 1
ATOM 643 C C . GLY A 1 82 ? 11.418 -4.255 -8.875 1.00 73.06 82 GLY A C 1
ATOM 644 O O . GLY A 1 82 ? 12.588 -4.542 -8.613 1.00 73.06 82 GLY A O 1
ATOM 645 N N . ASN A 1 83 ? 10.759 -3.308 -8.204 1.00 65.88 83 ASN A N 1
ATOM 646 C CA . ASN A 1 83 ? 11.367 -2.564 -7.115 1.00 65.88 83 ASN A CA 1
ATOM 647 C C . ASN A 1 83 ? 11.220 -3.350 -5.805 1.00 65.88 83 ASN A C 1
ATOM 649 O O . ASN A 1 83 ? 10.142 -3.431 -5.223 1.00 65.88 83 ASN A O 1
ATOM 653 N N . ARG A 1 84 ? 12.305 -3.979 -5.345 1.00 63.22 84 ARG A N 1
ATOM 654 C CA . ARG A 1 84 ? 12.317 -4.789 -4.118 1.00 63.22 84 ARG A CA 1
ATOM 655 C C . ARG A 1 84 ? 12.962 -3.992 -2.988 1.00 63.22 84 ARG A C 1
ATOM 657 O O . ARG A 1 84 ? 14.164 -3.753 -3.005 1.00 63.22 84 ARG A O 1
ATOM 664 N N . SER A 1 85 ? 12.167 -3.599 -1.996 1.00 60.50 85 SER A N 1
ATOM 665 C CA . SER A 1 85 ? 12.633 -2.914 -0.784 1.00 60.50 85 SER A CA 1
ATOM 666 C C . SER A 1 85 ? 12.049 -3.590 0.454 1.00 60.50 85 SER A C 1
ATOM 668 O O . SER A 1 85 ? 10.891 -3.997 0.436 1.00 60.50 85 SER A O 1
ATOM 670 N N . GLN A 1 86 ? 12.812 -3.686 1.549 1.00 61.66 86 GLN A N 1
ATOM 671 C CA . GLN A 1 86 ? 12.299 -4.205 2.829 1.00 61.66 86 GLN A CA 1
ATOM 672 C C . GLN A 1 86 ? 11.091 -3.399 3.336 1.00 61.66 86 GLN A C 1
ATOM 674 O O . GLN A 1 86 ? 10.151 -3.969 3.878 1.00 61.66 86 GLN A O 1
ATOM 679 N N . ASN A 1 87 ? 11.054 -2.089 3.067 1.00 65.19 87 ASN A N 1
ATOM 680 C CA . ASN A 1 87 ? 9.909 -1.237 3.405 1.00 65.19 87 ASN A CA 1
ATOM 681 C C . ASN A 1 87 ? 8.645 -1.591 2.611 1.00 65.19 87 ASN A C 1
ATOM 683 O O . ASN A 1 87 ? 7.539 -1.273 3.039 1.00 65.19 87 ASN A O 1
ATOM 687 N N . LEU A 1 88 ? 8.801 -2.248 1.460 1.00 61.84 88 LEU A N 1
ATOM 688 C CA . LEU A 1 88 ? 7.686 -2.686 0.634 1.00 61.84 88 LEU A CA 1
ATOM 689 C C . LEU A 1 88 ? 6.977 -3.902 1.231 1.00 61.84 88 LEU A C 1
ATOM 691 O O . LEU A 1 88 ? 5.758 -3.975 1.165 1.00 61.84 88 LEU A O 1
ATOM 695 N N . LEU A 1 89 ? 7.716 -4.819 1.861 1.00 64.12 89 LEU A N 1
ATOM 696 C CA . LEU A 1 89 ? 7.128 -5.958 2.576 1.00 64.12 89 LEU A CA 1
ATOM 697 C C . LEU A 1 89 ? 6.255 -5.473 3.741 1.00 64.12 89 LEU A C 1
ATOM 699 O O . LEU A 1 89 ? 5.109 -5.897 3.865 1.00 64.12 89 LEU A O 1
ATOM 703 N N . ASN A 1 90 ? 6.736 -4.464 4.477 1.00 67.75 90 ASN A N 1
ATOM 704 C CA . ASN A 1 90 ? 5.960 -3.802 5.530 1.00 67.75 90 ASN A CA 1
ATOM 705 C C . ASN A 1 90 ? 4.672 -3.148 4.995 1.00 67.75 90 ASN A C 1
ATOM 707 O O . ASN A 1 90 ? 3.656 -3.128 5.684 1.00 67.75 90 ASN A O 1
ATOM 711 N N . LEU A 1 91 ? 4.698 -2.611 3.769 1.00 62.84 91 LEU A N 1
ATOM 712 C CA . LEU A 1 91 ? 3.516 -2.052 3.099 1.00 62.84 91 LEU A CA 1
ATOM 713 C C . LEU A 1 91 ? 2.549 -3.136 2.591 1.00 62.84 91 LEU A C 1
ATOM 715 O O . LEU A 1 91 ? 1.351 -2.885 2.496 1.00 62.84 91 LEU A O 1
ATOM 719 N N . LEU A 1 92 ? 3.051 -4.333 2.283 1.00 65.88 92 LEU A N 1
ATOM 720 C CA . LEU A 1 92 ? 2.254 -5.487 1.857 1.00 65.88 92 LEU A CA 1
ATOM 721 C C . LEU A 1 92 ? 1.677 -6.285 3.039 1.00 65.88 92 LEU A C 1
ATOM 723 O O . LEU A 1 92 ? 0.759 -7.079 2.841 1.00 65.88 92 LEU A O 1
ATOM 727 N N . GLY A 1 93 ? 2.156 -6.039 4.262 1.00 57.97 93 GLY A N 1
ATOM 728 C CA . GLY A 1 93 ? 1.697 -6.719 5.474 1.00 57.97 93 GLY A CA 1
ATOM 729 C C . GLY A 1 93 ? 2.232 -8.145 5.619 1.00 57.97 93 GLY A C 1
ATOM 730 O O . GLY A 1 93 ? 1.533 -8.984 6.188 1.00 57.97 93 GLY A O 1
ATOM 731 N N . VAL A 1 94 ? 3.428 -8.410 5.079 1.00 53.25 94 VAL A N 1
ATOM 732 C CA . VAL A 1 94 ? 4.177 -9.668 5.258 1.00 53.25 94 VAL A CA 1
ATOM 733 C C . VAL A 1 94 ? 5.210 -9.500 6.361 1.00 53.25 94 VAL A C 1
ATOM 735 O O . VAL A 1 94 ? 5.903 -8.458 6.340 1.00 53.25 94 VAL A O 1
#

Secondary structure (DSSP, 8-state):
-HHHHHHHHHHHHHHHHHHHHHHHHHHHHGGGSPP-SS-HHHHHHSTTSS-HHHHHHHHHHHHHTT-HHHHHHHHHHHHHTT---HHHHHHHT-

Radius of gyration: 21.79 Å; chains: 1; bounding box: 45×22×65 Å

Sequence (94 aa):
MAVIIVFMKKNINAVICVLFFLLIQAGVFAQTGGWSGPSPKEAFDKPNLHTAKELYRMAREAMASGYLDEARLFALRLFFDGNRSQNLLNLLGV

pLDDT: mean 74.58, std 13.55, range [50.44, 91.0]

Foldseek 3Di:
DVVVVVVVVVVVVVVVVVVVVVVVVVVVVLQPDDDPDDDLVVLQVDAPPDDLVVLCVQLVVCVVSVVLVSSLSSLVSSVVNVNDDPVSCVSNVD